Protein AF-A0AA45TVQ1-F1 (afdb_monomer)

pLDDT: mean 75.91, std 20.47, range [35.59, 98.0]

Nearest PDB structures (foldseek):
  2m09-assembly1_A  TM=3.208E-01  e=1.485E+00  Homo sapiens
  8j9j-assembly1_AN  TM=4.457E-01  e=5.523E+00  Euglena gracilis

Radius of gyration: 21.36 Å; Cα contacts (8 Å, |Δi|>4): 121; chains: 1; bounding box: 56×23×60 Å

Foldseek 3Di:
DDPVVVVVVVVVVVVVVVVVVVVVVLVVQLVVLLVVLQQVLQCVPPNDPDDDDPCQQQDFPDADPVRHTDGVVNVSVVSSCVSSVVSSVVVCCVVPVPFWDFDFDQDFDQDPPRDTDRDGGDGDTHGDPPDDD

Mean predicted aligned error: 11.89 Å

Structure (mmCIF, N/CA/C/O backbone):
data_AF-A0AA45TVQ1-F1
#
_entry.id   AF-A0AA45TVQ1-F1
#
loop_
_atom_site.group_PDB
_atom_site.id
_atom_site.type_symbol
_atom_site.label_atom_id
_atom_site.label_alt_id
_atom_site.label_comp_id
_atom_site.label_asym_id
_atom_site.label_entity_id
_atom_site.label_seq_id
_atom_site.pdbx_PDB_ins_code
_atom_site.Cartn_x
_atom_site.Cartn_y
_atom_site.Cartn_z
_atom_site.occupancy
_atom_site.B_iso_or_equiv
_atom_site.auth_seq_id
_atom_site.auth_comp_id
_atom_site.auth_asym_id
_atom_site.auth_atom_id
_atom_site.pdbx_PDB_model_num
ATOM 1 N N . MET A 1 1 ? -39.908 12.928 33.219 1.00 55.94 1 MET A N 1
ATOM 2 C CA . MET A 1 1 ? -38.870 12.366 32.326 1.00 55.94 1 MET A CA 1
ATOM 3 C C . MET A 1 1 ? -38.036 11.407 33.160 1.00 55.94 1 MET A C 1
ATOM 5 O O . MET A 1 1 ? -37.336 11.858 34.060 1.00 55.94 1 MET A O 1
ATOM 9 N N . ASP A 1 2 ? -38.234 10.107 32.954 1.00 70.38 2 ASP A N 1
ATOM 10 C CA . ASP A 1 2 ? -37.798 9.047 33.866 1.00 70.38 2 ASP A CA 1
ATOM 11 C C . ASP A 1 2 ? -36.278 8.919 34.004 1.00 70.38 2 ASP A C 1
ATOM 13 O O . ASP A 1 2 ? -35.527 9.101 33.041 1.00 70.38 2 ASP A O 1
ATOM 17 N N . LYS A 1 3 ? -35.823 8.531 35.201 1.00 68.44 3 LYS A N 1
ATOM 18 C CA . LYS A 1 3 ? -34.408 8.222 35.477 1.00 68.44 3 LYS A CA 1
ATOM 19 C C . LYS A 1 3 ? -33.892 7.120 34.541 1.00 68.44 3 LYS A C 1
ATOM 21 O O . LYS A 1 3 ? -32.758 7.197 34.075 1.00 68.44 3 LYS A O 1
ATOM 26 N N . ALA A 1 4 ? -34.759 6.163 34.201 1.00 67.25 4 ALA A N 1
ATOM 27 C CA . ALA A 1 4 ? -34.486 5.101 33.236 1.00 67.25 4 ALA A CA 1
ATOM 28 C C . ALA A 1 4 ? -34.255 5.636 31.810 1.00 67.25 4 ALA A C 1
ATOM 30 O O . ALA A 1 4 ? -33.306 5.223 31.149 1.00 67.25 4 ALA A O 1
ATOM 31 N N . VAL A 1 5 ? -35.057 6.608 31.356 1.00 64.25 5 VAL A N 1
ATOM 32 C CA . VAL A 1 5 ? -34.917 7.211 30.016 1.00 64.25 5 VAL A CA 1
ATOM 33 C C . VAL A 1 5 ? -33.603 7.983 29.899 1.00 64.25 5 VAL A C 1
ATOM 35 O O . VAL A 1 5 ? -32.909 7.866 28.892 1.00 64.25 5 VAL A O 1
ATOM 38 N N . ARG A 1 6 ? -33.217 8.731 30.942 1.00 55.81 6 ARG A N 1
ATOM 39 C CA . ARG A 1 6 ? -31.918 9.422 30.970 1.00 55.81 6 ARG A CA 1
ATOM 40 C C . ARG A 1 6 ? -30.755 8.432 30.966 1.00 55.81 6 ARG A C 1
ATOM 42 O O . ARG A 1 6 ? -29.845 8.603 30.171 1.00 55.81 6 ARG A O 1
ATOM 49 N N . ALA A 1 7 ? -30.805 7.384 31.791 1.00 60.47 7 ALA A N 1
ATOM 50 C CA . ALA A 1 7 ? -29.758 6.361 31.832 1.00 60.47 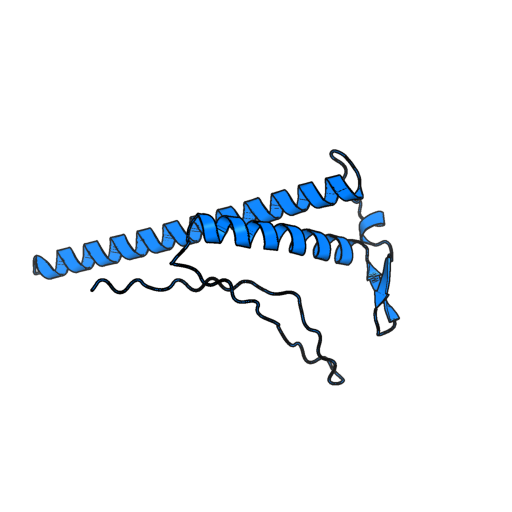7 ALA A CA 1
ATOM 51 C C . ALA A 1 7 ? -29.581 5.648 30.477 1.00 60.47 7 ALA A C 1
ATOM 53 O O . ALA A 1 7 ? -28.453 5.487 30.015 1.00 60.47 7 ALA A O 1
ATOM 54 N N . ALA A 1 8 ? -30.684 5.294 29.808 1.00 53.88 8 ALA A N 1
ATOM 55 C CA . ALA A 1 8 ? -30.652 4.689 28.478 1.00 53.88 8 ALA A CA 1
ATOM 56 C C . ALA A 1 8 ? -30.073 5.640 27.414 1.00 53.88 8 ALA A C 1
ATOM 58 O O . ALA A 1 8 ? -29.255 5.224 26.592 1.00 53.88 8 ALA A O 1
ATOM 59 N N . ALA A 1 9 ? -30.448 6.923 27.448 1.00 63.56 9 ALA A N 1
ATOM 60 C CA . ALA A 1 9 ? -29.911 7.930 26.534 1.00 63.56 9 ALA A CA 1
ATOM 61 C C . ALA A 1 9 ? -28.397 8.127 26.721 1.00 63.56 9 ALA A C 1
ATOM 63 O O . ALA A 1 9 ? -27.658 8.146 25.736 1.00 63.56 9 ALA A O 1
ATOM 64 N N . THR A 1 10 ? -27.922 8.205 27.969 1.00 64.31 10 THR A N 1
ATOM 65 C CA . THR A 1 10 ? -26.490 8.333 28.273 1.00 64.31 10 THR A CA 1
ATOM 66 C C . THR A 1 10 ? -25.717 7.100 27.811 1.00 64.31 10 THR A C 1
ATOM 68 O O . THR A 1 10 ? -24.716 7.246 27.118 1.00 64.31 10 THR A O 1
ATOM 71 N N . ALA A 1 11 ? -26.211 5.891 28.102 1.00 54.00 11 ALA A N 1
ATOM 72 C CA . ALA A 1 11 ? -25.584 4.651 27.648 1.00 54.00 11 ALA A CA 1
ATOM 73 C C . ALA A 1 11 ? -25.499 4.575 26.114 1.00 54.00 11 ALA A C 1
ATOM 75 O O . ALA A 1 11 ? -24.449 4.240 25.570 1.00 54.00 11 ALA A O 1
ATOM 76 N N . SER A 1 12 ? -26.565 4.951 25.395 1.00 64.06 12 SER A N 1
ATOM 77 C CA . SER A 1 12 ? -26.544 4.990 23.928 1.00 64.06 12 SER A CA 1
ATOM 78 C C . SER A 1 12 ? -25.532 6.001 23.381 1.00 64.06 12 SER A C 1
ATOM 80 O O . SER A 1 12 ? -24.858 5.698 22.398 1.00 64.06 12 SER A O 1
ATOM 82 N N . ALA A 1 13 ? -25.406 7.179 23.997 1.00 66.25 13 ALA A N 1
ATOM 83 C CA . ALA A 1 13 ? -24.422 8.179 23.592 1.00 66.25 13 ALA A CA 1
ATOM 84 C C . ALA A 1 13 ? -22.982 7.698 23.841 1.00 66.25 13 ALA A C 1
ATOM 86 O O . ALA A 1 13 ? -22.133 7.842 22.963 1.00 66.25 13 ALA A O 1
ATOM 87 N N . THR A 1 14 ? -22.719 7.065 24.988 1.00 55.78 14 THR A N 1
ATOM 88 C CA . THR A 1 14 ? -21.415 6.463 25.301 1.00 55.78 14 THR A CA 1
ATOM 89 C C . THR A 1 14 ? -21.055 5.350 24.319 1.00 55.78 14 THR A C 1
ATOM 91 O O . THR A 1 14 ? -19.936 5.332 23.821 1.00 55.78 14 THR A O 1
ATOM 94 N N . MET A 1 15 ? -21.999 4.468 23.972 1.00 57.81 15 MET A N 1
ATOM 95 C CA . MET A 1 15 ? -21.764 3.408 22.982 1.00 57.81 15 MET A CA 1
ATOM 96 C C . MET A 1 15 ? -21.414 3.975 21.601 1.00 57.81 15 MET A C 1
ATOM 98 O O . MET A 1 15 ? -20.456 3.521 20.988 1.00 57.81 15 MET A O 1
ATOM 102 N N . LYS A 1 16 ? -22.122 5.014 21.137 1.00 63.81 16 LYS A N 1
ATOM 103 C CA . LYS A 1 16 ? -21.802 5.688 19.864 1.00 63.81 16 LYS A CA 1
ATOM 104 C C . LYS A 1 16 ? -20.422 6.350 19.876 1.00 63.81 16 LYS A C 1
ATOM 106 O O . LYS A 1 16 ? -19.731 6.343 18.863 1.00 63.81 16 LYS A O 1
ATOM 111 N N . LEU A 1 17 ? -20.020 6.933 21.006 1.00 60.56 17 LEU A N 1
ATOM 112 C CA . LEU A 1 17 ? -18.691 7.529 21.155 1.00 60.56 17 LEU A CA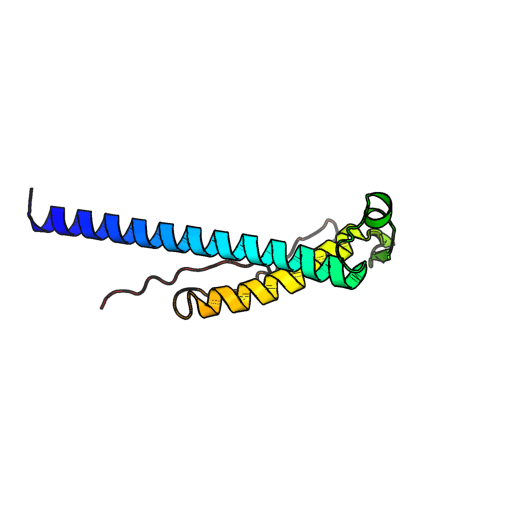 1
ATOM 113 C C . LEU A 1 17 ? -17.588 6.462 21.100 1.00 60.56 17 LEU A C 1
ATOM 115 O O . LEU A 1 17 ? -16.565 6.681 20.457 1.00 60.56 17 LEU A O 1
ATOM 119 N N . LEU A 1 18 ? -17.811 5.312 21.743 1.00 62.50 18 LEU A N 1
ATOM 120 C CA . LEU A 1 18 ? -16.901 4.167 21.683 1.00 62.50 18 LEU A CA 1
ATOM 121 C C . LEU A 1 18 ? -16.779 3.628 20.247 1.00 62.50 18 LEU A C 1
ATOM 123 O O . LEU A 1 18 ? -15.663 3.420 19.782 1.00 62.50 18 LEU A O 1
ATOM 127 N N . GLU A 1 19 ? -17.891 3.514 19.511 1.00 74.56 19 GLU A N 1
ATOM 128 C CA . GLU A 1 19 ? -17.881 3.132 18.088 1.00 74.56 19 GLU A CA 1
ATOM 129 C C . GLU A 1 19 ? -17.069 4.122 17.232 1.00 74.56 19 GLU A C 1
ATOM 131 O O . GLU A 1 19 ? -16.238 3.711 16.425 1.00 74.56 19 GLU A O 1
ATOM 136 N N . ALA A 1 20 ? -17.251 5.432 17.429 1.00 78.31 20 ALA A N 1
ATOM 137 C CA . ALA A 1 20 ? -16.494 6.450 16.697 1.00 78.31 20 ALA A CA 1
ATOM 138 C C . ALA A 1 20 ? -14.987 6.409 17.014 1.00 78.31 20 ALA A C 1
ATOM 140 O O . ALA A 1 20 ? -14.159 6.587 16.120 1.00 78.31 20 ALA A O 1
ATOM 141 N N . ALA A 1 21 ? -14.622 6.150 18.272 1.00 82.19 21 ALA A N 1
ATOM 142 C CA . ALA A 1 21 ? -13.228 6.007 18.680 1.00 82.19 21 ALA A CA 1
ATOM 143 C C . ALA A 1 21 ? -12.562 4.774 18.046 1.00 82.19 21 ALA A C 1
ATOM 145 O O . ALA A 1 21 ? -11.391 4.834 17.667 1.00 82.19 21 ALA A O 1
ATOM 146 N N . ASP A 1 22 ? -13.300 3.674 17.897 1.00 82.75 22 ASP A N 1
ATOM 147 C CA . ASP A 1 22 ? -12.807 2.470 17.231 1.00 82.75 22 ASP A CA 1
ATOM 148 C C . ASP A 1 22 ? -12.630 2.679 15.722 1.00 82.75 22 ASP A C 1
ATOM 150 O O . ASP A 1 22 ? -11.602 2.278 15.174 1.00 82.75 22 ASP A O 1
ATOM 154 N N . VAL A 1 23 ? -13.562 3.378 15.063 1.00 82.50 23 VAL A N 1
ATOM 155 C CA . VAL A 1 23 ? -13.419 3.774 13.649 1.00 82.50 23 VAL A CA 1
ATOM 156 C C . VAL A 1 23 ? -12.178 4.644 13.449 1.00 82.50 23 VAL A C 1
ATOM 158 O O . VAL A 1 23 ? -11.338 4.315 12.615 1.00 82.50 23 VAL A O 1
ATOM 161 N N . ALA A 1 24 ? -12.001 5.691 14.258 1.00 86.19 24 ALA A N 1
ATOM 162 C CA . ALA A 1 24 ? -10.841 6.576 14.152 1.00 86.19 24 ALA A CA 1
ATOM 163 C C . ALA A 1 24 ? -9.514 5.825 14.366 1.00 86.19 24 ALA A C 1
ATOM 165 O O . ALA A 1 24 ? -8.513 6.091 13.699 1.00 86.19 24 ALA A O 1
ATOM 166 N N . ARG A 1 25 ? -9.497 4.848 15.281 1.00 87.69 25 ARG A N 1
ATOM 167 C CA . ARG A 1 25 ? -8.317 4.009 15.529 1.00 87.69 25 ARG A CA 1
ATOM 168 C C . ARG A 1 25 ? -8.002 3.111 14.335 1.00 87.69 25 ARG A C 1
ATOM 170 O O . ARG A 1 25 ? -6.837 2.960 13.982 1.00 87.69 25 ARG A O 1
ATOM 177 N N . ILE A 1 26 ? -9.021 2.528 13.714 1.00 85.25 26 ILE A N 1
ATOM 178 C CA . ILE A 1 26 ? -8.868 1.736 12.492 1.00 85.25 26 ILE A CA 1
ATOM 179 C C . ILE A 1 26 ? -8.330 2.600 11.353 1.00 85.25 26 ILE A C 1
ATOM 181 O O . ILE A 1 26 ? -7.360 2.208 10.715 1.00 85.25 26 ILE A O 1
ATOM 185 N N . GLU A 1 27 ? -8.916 3.773 11.111 1.00 86.06 27 GLU A N 1
ATOM 186 C CA . GLU A 1 27 ? -8.457 4.697 10.067 1.00 86.06 27 GLU A CA 1
ATOM 187 C C . GLU A 1 27 ? -6.992 5.087 10.269 1.00 86.06 27 GLU A C 1
ATOM 189 O O . GLU A 1 27 ? -6.208 5.074 9.320 1.00 86.06 27 GLU A O 1
ATOM 194 N N . HIS A 1 28 ? -6.597 5.350 11.517 1.00 91.69 28 HIS A N 1
ATOM 195 C CA . HIS A 1 28 ? -5.204 5.609 11.853 1.00 91.69 28 HIS A CA 1
ATOM 196 C C . HIS A 1 28 ? -4.294 4.427 11.483 1.00 91.69 28 HIS A C 1
ATOM 198 O O . HIS A 1 28 ? -3.287 4.628 10.809 1.00 91.69 28 HIS A O 1
ATOM 204 N N . LEU A 1 29 ? -4.668 3.193 11.841 1.00 91.31 29 LEU A N 1
ATOM 205 C CA . LEU A 1 29 ? -3.902 1.994 11.477 1.00 91.31 29 LEU A CA 1
ATOM 206 C C . LEU A 1 29 ? -3.811 1.793 9.957 1.00 91.31 29 LEU A C 1
ATOM 208 O O . LEU A 1 29 ? -2.757 1.406 9.458 1.00 91.31 29 LEU A O 1
ATOM 212 N N . LEU A 1 30 ? -4.885 2.074 9.210 1.00 87.75 30 LEU A N 1
ATOM 213 C CA . LEU A 1 30 ? -4.873 2.003 7.745 1.00 87.75 30 LEU A CA 1
ATOM 214 C C . LEU A 1 30 ? -3.855 2.987 7.149 1.00 87.75 30 LEU A C 1
ATOM 216 O O . LEU A 1 30 ? -3.097 2.615 6.252 1.00 87.75 30 LEU A O 1
ATOM 220 N N . VAL A 1 31 ? -3.810 4.221 7.663 1.00 94.06 31 VAL A N 1
ATOM 221 C CA . VAL A 1 31 ? -2.858 5.251 7.220 1.00 94.06 31 VAL A CA 1
ATOM 222 C C . VAL A 1 31 ? -1.419 4.863 7.552 1.00 94.06 31 VAL A C 1
ATOM 224 O O . VAL A 1 31 ? -0.553 4.971 6.685 1.00 94.06 31 VAL A O 1
ATOM 227 N N . GLU A 1 32 ? -1.150 4.390 8.769 1.00 97.56 32 GLU A N 1
ATOM 228 C CA . GLU A 1 32 ? 0.204 3.983 9.165 1.00 97.56 32 GLU A CA 1
ATOM 229 C C . GLU A 1 32 ? 0.689 2.783 8.340 1.00 97.56 32 GLU A C 1
ATOM 231 O O . GLU A 1 32 ? 1.775 2.833 7.767 1.00 97.56 32 GLU A O 1
ATOM 236 N N . CYS A 1 33 ? -0.153 1.766 8.132 1.00 94.69 33 CYS A N 1
ATOM 237 C CA . CYS A 1 33 ? 0.192 0.638 7.266 1.00 94.69 33 CYS A CA 1
ATOM 238 C C . CYS A 1 33 ? 0.452 1.047 5.807 1.00 94.69 33 CYS A C 1
ATOM 240 O O . CYS A 1 33 ? 1.282 0.430 5.136 1.00 94.69 33 CYS A O 1
ATOM 242 N N . ALA A 1 34 ? -0.240 2.070 5.295 1.00 93.81 34 ALA A N 1
ATOM 243 C CA . ALA A 1 34 ? 0.014 2.595 3.957 1.00 93.81 34 ALA A CA 1
ATOM 244 C C . ALA A 1 34 ? 1.362 3.334 3.869 1.00 93.81 34 ALA A C 1
ATOM 246 O O . ALA A 1 34 ? 2.086 3.152 2.890 1.00 93.81 34 ALA A O 1
ATOM 247 N N . LYS A 1 35 ? 1.723 4.123 4.891 1.00 97.44 35 LYS A N 1
ATOM 248 C CA . LYS A 1 35 ? 3.032 4.796 4.977 1.00 97.44 35 LYS A CA 1
ATOM 249 C C . LYS A 1 35 ? 4.176 3.792 5.085 1.00 97.44 35 LYS A C 1
ATOM 251 O O . LYS A 1 35 ? 5.152 3.906 4.349 1.00 97.44 35 LYS A O 1
ATOM 256 N N . ASP A 1 36 ? 4.026 2.786 5.943 1.00 97.69 36 ASP A N 1
ATOM 257 C CA . ASP A 1 36 ? 5.007 1.712 6.093 1.00 97.69 36 ASP A CA 1
ATOM 258 C C . ASP A 1 36 ? 5.203 0.967 4.775 1.00 97.69 36 ASP A C 1
ATOM 260 O O . ASP A 1 36 ? 6.330 0.695 4.370 1.00 97.69 36 ASP A O 1
ATOM 264 N N . ALA A 1 37 ? 4.114 0.660 4.068 1.00 96.25 37 ALA A N 1
ATOM 265 C CA . ALA A 1 37 ? 4.192 0.003 2.774 1.00 96.25 37 ALA A CA 1
ATOM 266 C C . ALA A 1 37 ? 4.892 0.858 1.714 1.00 96.25 37 ALA A C 1
ATOM 268 O O . ALA A 1 37 ? 5.683 0.324 0.934 1.00 96.25 37 ALA A O 1
ATOM 269 N N . ASP A 1 38 ? 4.620 2.165 1.684 1.00 96.19 38 ASP A N 1
ATOM 270 C CA . ASP A 1 38 ? 5.318 3.094 0.801 1.00 96.19 38 ASP A CA 1
ATOM 271 C C . ASP A 1 38 ? 6.824 3.090 1.086 1.00 96.19 38 ASP A C 1
ATOM 273 O O . ASP A 1 38 ? 7.612 2.830 0.174 1.00 96.19 38 ASP A O 1
ATOM 277 N N . PHE A 1 39 ? 7.208 3.253 2.354 1.00 97.56 39 PHE A N 1
ATOM 278 C CA . PHE A 1 39 ? 8.601 3.221 2.787 1.00 97.56 39 PHE A CA 1
ATOM 279 C C . PHE A 1 39 ? 9.277 1.887 2.448 1.00 97.56 39 PHE A C 1
ATOM 281 O O . PHE A 1 39 ? 10.260 1.872 1.714 1.00 97.56 39 PHE A O 1
ATOM 288 N N . ILE A 1 40 ? 8.729 0.759 2.908 1.00 97.94 40 ILE A N 1
ATOM 289 C CA . ILE A 1 40 ? 9.312 -0.581 2.734 1.00 97.94 40 ILE A CA 1
ATOM 290 C C . ILE A 1 40 ? 9.515 -0.915 1.254 1.00 97.94 40 ILE A C 1
ATOM 292 O O . ILE A 1 40 ? 10.557 -1.455 0.880 1.00 97.94 40 ILE A O 1
ATOM 296 N N . VAL A 1 41 ? 8.527 -0.625 0.401 1.00 97.75 41 VAL A N 1
ATOM 297 C CA . VAL A 1 41 ? 8.633 -0.939 -1.030 1.00 97.75 41 VAL A CA 1
ATOM 298 C C . VAL A 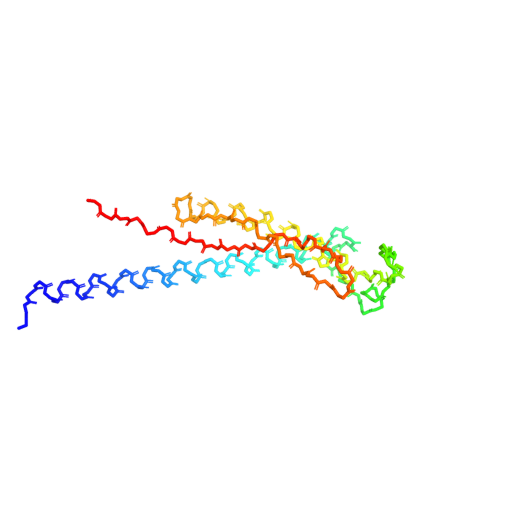1 41 ? 9.645 -0.027 -1.709 1.00 97.75 41 VAL A C 1
ATOM 300 O O . VAL A 1 41 ? 10.460 -0.523 -2.483 1.00 97.75 41 VAL A O 1
ATOM 303 N N . ASN A 1 42 ? 9.638 1.277 -1.424 1.00 97.75 42 ASN A N 1
ATOM 304 C CA . ASN A 1 42 ? 10.599 2.186 -2.046 1.00 97.75 42 ASN A CA 1
ATOM 305 C C . ASN A 1 42 ? 12.037 1.869 -1.585 1.00 97.75 42 ASN A C 1
ATOM 307 O O . ASN A 1 42 ? 12.934 1.773 -2.420 1.00 97.75 42 ASN A O 1
ATOM 311 N N . GLU A 1 43 ? 12.237 1.581 -0.296 1.00 97.75 43 GLU A N 1
ATOM 312 C CA . GLU A 1 43 ? 13.519 1.152 0.277 1.00 97.75 43 GLU A CA 1
ATOM 313 C C . GLU A 1 43 ? 14.034 -0.132 -0.397 1.00 97.75 43 GLU A C 1
ATOM 315 O O . GLU A 1 43 ? 15.200 -0.220 -0.779 1.00 97.75 43 GLU A O 1
ATOM 320 N N . ARG A 1 44 ? 13.156 -1.123 -0.598 1.00 97.81 44 ARG A N 1
ATOM 321 C CA . ARG A 1 44 ? 13.491 -2.398 -1.250 1.00 97.81 44 ARG A CA 1
ATOM 322 C C . ARG A 1 44 ? 13.853 -2.234 -2.726 1.00 97.81 44 ARG A C 1
ATOM 324 O O . ARG A 1 44 ? 14.781 -2.887 -3.195 1.00 97.81 44 ARG A O 1
ATOM 331 N N . GLU A 1 45 ? 13.087 -1.438 -3.466 1.00 97.38 45 GLU A N 1
ATOM 332 C CA . GLU A 1 45 ? 13.212 -1.348 -4.925 1.00 97.38 45 GLU A CA 1
ATOM 333 C C . GLU A 1 45 ? 14.273 -0.328 -5.367 1.00 97.38 45 GLU A C 1
ATOM 335 O O . GLU A 1 45 ? 14.862 -0.488 -6.435 1.00 97.38 45 GLU A O 1
ATOM 340 N N . TYR A 1 46 ? 14.532 0.705 -4.559 1.00 97.12 46 TYR A N 1
ATOM 341 C CA . TYR A 1 46 ? 15.400 1.828 -4.931 1.00 97.12 46 TYR A CA 1
ATOM 342 C C . TYR A 1 46 ? 16.549 2.084 -3.949 1.00 97.12 46 TYR A C 1
ATOM 344 O O . TYR A 1 46 ? 17.525 2.742 -4.320 1.00 97.12 46 TYR A O 1
ATOM 352 N N . GLY A 1 47 ? 16.488 1.528 -2.739 1.00 96.50 47 GLY A N 1
ATOM 353 C CA . GLY A 1 47 ? 17.461 1.749 -1.673 1.00 96.50 47 GLY A CA 1
ATOM 354 C C . GLY A 1 47 ? 17.106 2.928 -0.768 1.00 96.50 47 GLY A C 1
ATOM 355 O O . GLY A 1 47 ? 16.129 3.644 -0.990 1.00 96.50 47 GLY A O 1
ATOM 356 N N . GLN A 1 48 ? 17.939 3.131 0.254 1.00 95.38 48 GLN A N 1
ATOM 357 C CA . GLN A 1 48 ? 17.623 4.012 1.375 1.00 95.38 48 GLN A CA 1
ATOM 358 C C . GLN A 1 48 ? 17.256 5.441 0.967 1.00 95.38 48 GLN A C 1
ATOM 360 O O . GLN A 1 48 ? 18.049 6.140 0.330 1.00 95.38 48 GLN A O 1
ATOM 365 N N . GLY A 1 49 ? 16.053 5.870 1.365 1.00 91.19 49 GLY A N 1
ATOM 366 C CA . GLY A 1 49 ? 15.552 7.235 1.163 1.00 91.19 49 GLY A CA 1
ATOM 367 C C . GLY A 1 49 ? 15.288 7.626 -0.296 1.00 91.19 49 GLY A C 1
ATOM 368 O O . GLY A 1 49 ? 15.102 8.810 -0.581 1.00 91.19 49 GLY A O 1
ATOM 369 N N . LYS A 1 50 ? 15.285 6.665 -1.227 1.00 95.69 50 LYS A N 1
ATOM 370 C CA . LYS A 1 50 ? 15.058 6.919 -2.653 1.00 95.69 50 LYS A CA 1
ATOM 371 C C . LYS A 1 50 ? 13.619 6.618 -3.046 1.00 95.69 50 LYS A C 1
ATOM 373 O O . LYS A 1 50 ? 13.042 5.616 -2.640 1.00 95.69 50 LYS A O 1
ATOM 378 N N . TYR A 1 51 ? 13.076 7.484 -3.894 1.00 94.88 51 TYR A N 1
ATOM 379 C CA . TYR A 1 51 ? 11.716 7.401 -4.415 1.00 94.88 51 TYR A CA 1
ATOM 380 C C . TYR A 1 51 ? 11.757 7.458 -5.946 1.00 94.88 51 TYR A C 1
ATOM 382 O O . TYR A 1 51 ? 12.641 8.122 -6.497 1.00 94.88 51 TYR A O 1
ATOM 390 N N . PRO A 1 52 ? 10.844 6.758 -6.641 1.00 95.88 52 PRO A N 1
ATOM 391 C CA . PRO A 1 52 ? 10.775 6.817 -8.095 1.00 95.88 52 PRO A CA 1
ATOM 392 C C . PRO A 1 52 ? 10.383 8.226 -8.550 1.00 95.88 52 PRO A C 1
ATOM 394 O O . PRO A 1 52 ? 9.477 8.837 -7.984 1.00 95.88 52 PRO A O 1
ATOM 397 N N . ASP A 1 53 ? 11.044 8.722 -9.592 1.00 96.62 53 ASP A N 1
ATOM 398 C CA . ASP A 1 53 ? 10.617 9.928 -10.296 1.00 96.62 53 ASP A CA 1
ATOM 399 C C . ASP A 1 53 ? 9.516 9.604 -11.325 1.00 96.62 53 ASP A C 1
ATOM 401 O O . ASP A 1 53 ? 9.136 8.445 -11.529 1.00 96.62 53 ASP A O 1
ATOM 405 N N . ASP A 1 54 ? 8.989 10.630 -11.996 1.00 96.81 54 ASP A N 1
ATOM 406 C CA . ASP A 1 54 ? 7.935 10.458 -13.004 1.00 96.81 54 ASP A CA 1
ATOM 407 C C . ASP A 1 54 ? 8.382 9.555 -14.160 1.00 96.81 54 ASP A C 1
ATOM 409 O O . ASP A 1 54 ? 7.599 8.756 -14.682 1.00 96.81 54 ASP A O 1
ATOM 413 N N . LYS A 1 55 ? 9.657 9.646 -14.555 1.00 97.75 55 LYS A N 1
ATOM 414 C CA . LYS A 1 55 ? 10.217 8.827 -15.632 1.00 97.75 55 LYS A CA 1
ATOM 415 C C . LYS A 1 55 ? 10.209 7.353 -15.242 1.00 97.75 55 LYS A C 1
ATOM 417 O O 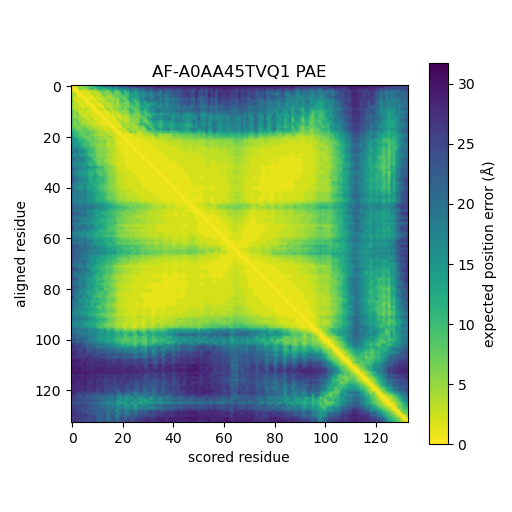. LYS A 1 55 ? 9.795 6.514 -16.043 1.00 97.75 55 LYS A O 1
ATOM 422 N N . GLU A 1 56 ? 10.643 7.042 -14.027 1.00 97.50 56 GLU A N 1
ATOM 423 C CA . GLU A 1 56 ? 10.625 5.691 -13.490 1.00 97.50 56 GLU A CA 1
ATOM 424 C C . GLU A 1 56 ? 9.191 5.190 -13.327 1.00 97.50 56 GLU A C 1
ATOM 426 O O . GLU A 1 56 ? 8.895 4.086 -13.772 1.00 97.50 56 GLU A O 1
ATOM 431 N N . CYS A 1 57 ? 8.274 6.006 -12.799 1.00 95.94 57 CYS A N 1
ATOM 432 C CA . CYS A 1 57 ? 6.856 5.660 -12.663 1.00 95.94 57 CYS A CA 1
ATOM 433 C C . CYS A 1 57 ? 6.186 5.319 -14.006 1.00 95.94 57 CYS A C 1
ATOM 435 O O . CYS A 1 57 ? 5.360 4.400 -14.079 1.00 95.94 57 CYS A O 1
ATOM 437 N N . LEU A 1 58 ? 6.538 6.033 -15.077 1.00 97.25 58 LEU A N 1
ATOM 438 C CA . LEU A 1 58 ? 5.947 5.863 -16.407 1.00 97.25 58 LEU A CA 1
ATOM 439 C C . LEU A 1 58 ? 6.625 4.789 -17.263 1.00 97.25 58 LEU A C 1
ATOM 441 O O . LEU A 1 58 ? 6.067 4.433 -18.310 1.00 97.25 58 LEU A O 1
ATOM 445 N N . ARG A 1 59 ? 7.774 4.259 -16.827 1.00 98.00 59 ARG A N 1
ATOM 446 C CA . ARG A 1 59 ? 8.509 3.196 -17.518 1.00 98.00 59 ARG A CA 1
ATOM 447 C C . ARG A 1 59 ? 7.626 1.964 -17.706 1.00 98.00 59 ARG A C 1
ATOM 449 O O . ARG A 1 59 ? 6.949 1.517 -16.781 1.00 98.00 59 ARG A O 1
ATOM 456 N N . VAL A 1 60 ? 7.647 1.401 -18.911 1.00 97.88 60 VAL A N 1
ATOM 457 C CA . VAL A 1 60 ? 6.949 0.147 -19.218 1.00 97.88 60 VAL A CA 1
ATOM 458 C C . VAL A 1 60 ? 7.751 -1.016 -18.635 1.00 97.88 60 VAL A C 1
ATOM 460 O O . VAL A 1 60 ? 8.948 -1.139 -18.897 1.00 97.88 60 VAL A O 1
ATOM 463 N N . VAL A 1 61 ? 7.099 -1.844 -17.821 1.00 96.19 61 VAL A N 1
ATOM 464 C CA . VAL A 1 61 ? 7.692 -3.022 -17.158 1.00 96.19 61 VAL A CA 1
ATOM 465 C C . VAL A 1 61 ? 7.224 -4.343 -17.765 1.00 96.19 61 VAL A C 1
ATOM 467 O O . VAL A 1 61 ? 7.778 -5.395 -17.471 1.00 96.19 61 VAL A O 1
ATOM 470 N N . GLY A 1 62 ? 6.218 -4.292 -18.633 1.00 94.75 62 GLY A N 1
ATOM 471 C CA . GLY A 1 62 ? 5.663 -5.446 -19.320 1.00 94.75 62 GLY A CA 1
ATOM 472 C C . GLY A 1 62 ? 4.412 -5.061 -20.094 1.00 94.75 62 GLY A C 1
ATOM 473 O O . GLY A 1 62 ? 4.062 -3.884 -20.174 1.00 94.75 62 GLY A O 1
ATOM 474 N N . HIS A 1 63 ? 3.735 -6.063 -20.635 1.00 94.00 63 HIS A N 1
ATOM 475 C CA . HIS A 1 63 ? 2.419 -5.914 -21.242 1.00 94.00 63 HIS A CA 1
ATOM 476 C C . HIS A 1 63 ? 1.475 -6.926 -20.602 1.00 94.00 63 HIS A C 1
ATOM 478 O O . HIS A 1 63 ? 1.913 -7.996 -20.171 1.00 94.00 63 HIS A O 1
ATOM 484 N N . ASP A 1 64 ? 0.203 -6.573 -20.489 1.00 87.44 64 ASP A N 1
ATOM 485 C CA . ASP A 1 64 ? -0.807 -7.490 -19.984 1.00 87.44 64 ASP A CA 1
ATOM 486 C C . ASP A 1 64 ? -1.261 -8.496 -21.061 1.00 87.44 64 ASP A C 1
ATOM 488 O O . ASP A 1 64 ? -0.745 -8.540 -22.180 1.00 87.44 64 ASP A O 1
ATOM 492 N N . LYS A 1 65 ? -2.248 -9.327 -20.716 1.00 89.06 65 LYS A N 1
ATOM 493 C CA . LYS A 1 65 ? -2.838 -10.341 -21.608 1.00 89.06 65 LYS A CA 1
ATOM 494 C C . LYS A 1 65 ? -3.484 -9.767 -22.877 1.00 89.06 65 LYS A C 1
ATOM 496 O O . LYS A 1 65 ? -3.670 -10.511 -23.835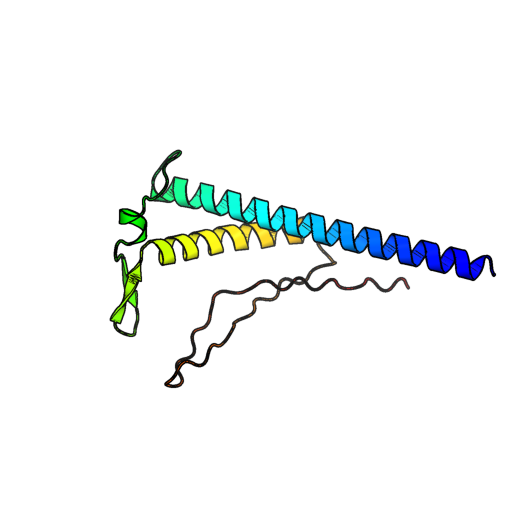 1.00 89.06 65 LYS A O 1
ATOM 501 N N . ASN A 1 66 ? -3.842 -8.487 -22.871 1.00 91.75 66 ASN A N 1
ATOM 502 C CA . ASN A 1 66 ? -4.454 -7.786 -23.993 1.00 91.75 66 ASN A CA 1
ATOM 503 C C . ASN A 1 66 ? -3.408 -7.011 -24.814 1.00 91.75 66 ASN A C 1
ATOM 505 O O . ASN A 1 66 ? -3.740 -6.455 -25.858 1.00 91.75 66 ASN A O 1
ATOM 509 N N . GLY A 1 67 ? -2.142 -7.016 -24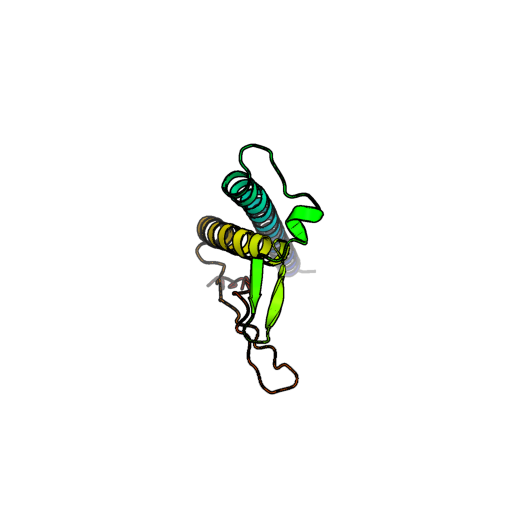.378 1.00 92.12 67 GLY A N 1
ATOM 510 C CA . GLY A 1 67 ? -1.051 -6.279 -25.004 1.00 92.12 67 GLY A CA 1
ATOM 511 C C . GLY A 1 67 ? -0.935 -4.832 -24.526 1.00 92.12 67 GLY A C 1
ATOM 512 O O . GLY A 1 67 ? -0.138 -4.086 -25.092 1.00 92.12 67 GLY A O 1
ATOM 513 N N . ASP A 1 68 ? -1.679 -4.427 -23.493 1.00 92.06 68 ASP A N 1
ATOM 514 C CA . ASP A 1 68 ? -1.606 -3.070 -22.957 1.00 92.06 68 ASP A CA 1
ATOM 515 C C . ASP A 1 68 ? -0.357 -2.901 -22.074 1.00 92.06 68 ASP A C 1
ATOM 517 O O . ASP A 1 68 ? -0.005 -3.803 -21.304 1.00 92.06 68 ASP A O 1
ATOM 521 N N . PRO A 1 69 ? 0.351 -1.757 -22.155 1.00 93.25 69 PRO A N 1
ATOM 522 C CA . PRO A 1 69 ? 1.586 -1.551 -21.411 1.00 93.25 69 PRO A CA 1
ATOM 523 C C . PRO A 1 69 ? 1.321 -1.425 -19.909 1.00 93.25 69 PRO A C 1
ATOM 525 O O . PRO A 1 69 ? 0.623 -0.519 -19.443 1.00 93.25 69 PRO A O 1
ATOM 528 N N . ILE A 1 70 ? 1.980 -2.275 -19.127 1.00 92.25 70 ILE A N 1
ATOM 529 C CA . ILE A 1 70 ? 2.010 -2.176 -17.670 1.00 92.25 70 ILE A CA 1
ATOM 530 C C . ILE A 1 70 ? 3.102 -1.176 -17.297 1.00 92.25 70 ILE A C 1
ATOM 532 O O . ILE A 1 70 ? 4.282 -1.375 -17.596 1.00 92.25 70 ILE A O 1
ATOM 536 N N . ARG A 1 71 ? 2.708 -0.083 -16.641 1.00 95.31 71 ARG A N 1
ATOM 537 C CA . ARG A 1 71 ? 3.636 0.945 -16.149 1.00 95.31 71 ARG A CA 1
ATOM 538 C C . ARG A 1 71 ? 4.163 0.586 -14.768 1.00 95.31 71 ARG A C 1
ATOM 540 O O . ARG A 1 71 ? 3.434 0.022 -13.950 1.00 95.31 71 ARG A O 1
ATOM 547 N N . ARG A 1 72 ? 5.394 0.994 -14.473 1.00 97.25 72 ARG A N 1
ATOM 548 C CA . ARG A 1 72 ? 6.053 0.749 -13.186 1.00 97.25 72 ARG A CA 1
ATOM 549 C C . ARG A 1 72 ? 5.241 1.252 -11.996 1.00 97.25 72 ARG A C 1
ATOM 551 O O . ARG A 1 72 ? 5.172 0.558 -10.992 1.00 97.25 72 ARG A O 1
ATOM 558 N N . GLN A 1 73 ? 4.556 2.390 -12.108 1.00 94.44 73 GLN A N 1
ATOM 559 C CA . GLN A 1 73 ? 3.668 2.882 -11.046 1.00 94.44 73 GLN A CA 1
ATOM 560 C C . GLN A 1 73 ? 2.566 1.879 -10.662 1.00 94.44 73 GLN A C 1
ATOM 562 O O . GLN A 1 73 ? 2.233 1.753 -9.486 1.00 94.44 73 GLN A O 1
ATOM 567 N N . ALA A 1 74 ? 2.028 1.125 -11.629 1.00 91.12 74 ALA A N 1
ATOM 568 C CA . ALA A 1 74 ? 1.003 0.117 -11.366 1.00 91.12 74 ALA A CA 1
ATOM 569 C C . ALA A 1 74 ? 1.602 -1.089 -10.630 1.00 91.12 74 ALA A C 1
ATOM 571 O O . ALA A 1 74 ? 1.006 -1.605 -9.686 1.00 91.12 74 ALA A O 1
ATOM 572 N N . GLU A 1 75 ? 2.810 -1.502 -11.014 1.00 91.81 75 GLU A N 1
ATOM 573 C CA . GLU A 1 75 ? 3.553 -2.553 -10.320 1.00 91.81 75 GLU A CA 1
ATOM 574 C C . GLU A 1 75 ? 3.940 -2.141 -8.892 1.00 91.81 75 GLU A C 1
ATOM 576 O O . GLU A 1 75 ? 3.710 -2.900 -7.952 1.00 91.81 75 GLU A O 1
ATOM 581 N N . LEU A 1 76 ? 4.454 -0.925 -8.700 1.00 95.31 76 LEU A N 1
ATOM 582 C CA . LEU A 1 76 ? 4.786 -0.391 -7.378 1.00 95.31 76 LEU A CA 1
ATOM 583 C C . LEU A 1 76 ? 3.546 -0.271 -6.493 1.00 95.31 76 LEU A C 1
ATOM 585 O O . LEU A 1 76 ? 3.577 -0.693 -5.340 1.00 95.31 76 LEU A O 1
ATOM 589 N N . GLY A 1 77 ? 2.435 0.241 -7.031 1.00 90.38 77 GLY A N 1
ATOM 590 C CA . GLY A 1 77 ? 1.156 0.277 -6.322 1.00 90.38 77 GLY A CA 1
ATOM 591 C C . GLY A 1 77 ? 0.704 -1.123 -5.906 1.00 90.38 77 GLY A C 1
ATOM 592 O O . GLY A 1 77 ? 0.302 -1.335 -4.763 1.00 90.38 77 GLY A O 1
ATOM 593 N N . ARG A 1 78 ? 0.859 -2.115 -6.793 1.00 89.31 78 ARG A N 1
ATOM 594 C CA . ARG A 1 78 ? 0.557 -3.521 -6.505 1.00 89.31 78 ARG A CA 1
ATOM 595 C C . ARG A 1 78 ? 1.386 -4.050 -5.328 1.00 89.31 78 ARG A C 1
ATOM 597 O O . ARG A 1 78 ? 0.811 -4.719 -4.470 1.00 89.31 78 ARG A O 1
ATOM 604 N N . LEU A 1 79 ? 2.689 -3.771 -5.298 1.00 92.62 79 LEU A N 1
ATOM 605 C CA . LEU A 1 79 ? 3.595 -4.184 -4.220 1.00 92.62 79 LEU A CA 1
ATOM 606 C C . LEU A 1 79 ? 3.254 -3.491 -2.893 1.00 92.62 79 LEU A C 1
ATOM 608 O O . LEU A 1 79 ? 3.177 -4.156 -1.862 1.00 92.62 79 LEU A O 1
ATOM 612 N N . LYS A 1 80 ? 2.981 -2.181 -2.922 1.00 93.31 80 LYS A N 1
ATOM 613 C CA . LYS A 1 80 ? 2.587 -1.404 -1.735 1.00 93.31 80 LYS A CA 1
ATOM 614 C C . LYS A 1 80 ? 1.278 -1.919 -1.151 1.00 93.31 80 LYS A C 1
ATOM 616 O O . LYS A 1 80 ? 1.199 -2.142 0.050 1.00 93.31 80 LYS A O 1
ATOM 621 N N . HIS A 1 81 ? 0.287 -2.216 -1.989 1.00 90.50 81 HIS A N 1
ATOM 622 C CA . HIS A 1 81 ? -0.954 -2.833 -1.524 1.00 90.50 81 HIS A CA 1
ATOM 623 C C . HIS A 1 81 ? -0.734 -4.194 -0.851 1.00 90.50 81 HIS A C 1
ATOM 625 O O . 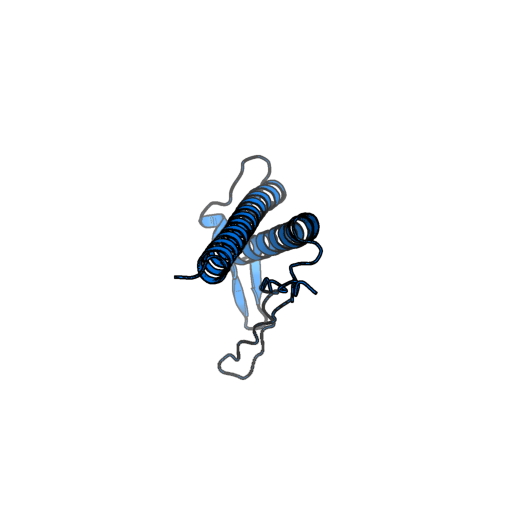HIS A 1 81 ? -1.379 -4.454 0.158 1.00 90.50 81 HIS A O 1
ATOM 631 N N . ASP A 1 82 ? 0.175 -5.042 -1.351 1.00 88.31 82 ASP A N 1
ATOM 632 C CA . ASP A 1 82 ? 0.464 -6.338 -0.709 1.00 88.31 82 ASP A CA 1
ATOM 633 C C . ASP A 1 82 ? 1.059 -6.156 0.694 1.00 88.31 82 ASP A C 1
ATOM 635 O O . ASP A 1 82 ? 0.615 -6.795 1.650 1.00 88.31 82 ASP A O 1
ATOM 639 N N . VAL A 1 83 ? 2.032 -5.249 0.832 1.00 93.88 83 VAL A N 1
ATOM 640 C CA . VAL A 1 83 ? 2.666 -4.950 2.124 1.00 93.88 83 VAL A CA 1
ATOM 641 C C . VAL A 1 83 ? 1.672 -4.298 3.088 1.00 93.88 83 VAL A C 1
ATOM 643 O O . VAL A 1 83 ? 1.563 -4.726 4.240 1.00 93.88 83 VAL A O 1
ATOM 646 N N . ALA A 1 84 ? 0.903 -3.312 2.617 1.00 90.81 84 ALA A N 1
ATOM 647 C CA . ALA A 1 84 ? -0.105 -2.627 3.419 1.00 90.81 84 ALA A CA 1
ATOM 648 C C . ALA A 1 84 ? -1.181 -3.606 3.898 1.00 90.81 84 ALA A C 1
ATOM 650 O O . ALA A 1 84 ? -1.528 -3.600 5.073 1.00 90.81 84 ALA A O 1
ATOM 651 N N . PHE A 1 85 ? -1.668 -4.492 3.027 1.00 87.50 85 PHE A N 1
ATOM 652 C CA . PHE A 1 85 ? -2.695 -5.467 3.385 1.00 87.50 85 PHE A CA 1
ATOM 653 C C . PHE A 1 85 ? -2.212 -6.434 4.472 1.00 87.50 85 PHE A C 1
ATOM 655 O O . PHE A 1 85 ? -2.924 -6.670 5.449 1.00 87.50 85 PHE A O 1
ATOM 662 N N . ALA A 1 86 ? -0.980 -6.938 4.357 1.00 89.00 86 ALA A N 1
ATOM 663 C CA . ALA A 1 86 ? -0.385 -7.787 5.386 1.00 89.00 86 ALA A CA 1
ATOM 664 C C . ALA A 1 86 ? -0.229 -7.047 6.730 1.00 89.00 86 ALA A C 1
ATOM 666 O O . ALA A 1 86 ? -0.488 -7.622 7.790 1.00 89.00 86 ALA A O 1
ATOM 667 N N . CYS A 1 87 ? 0.155 -5.765 6.695 1.00 93.75 87 CYS A N 1
ATOM 668 C CA . CYS A 1 87 ? 0.191 -4.909 7.879 1.00 93.75 87 CYS A CA 1
ATOM 669 C C . CYS A 1 87 ? -1.204 -4.761 8.496 1.00 93.75 87 CYS A C 1
ATOM 671 O O . CYS A 1 87 ? -1.393 -5.111 9.657 1.00 93.75 87 CYS A O 1
ATOM 673 N N . VAL A 1 88 ? -2.198 -4.344 7.710 1.00 88.31 88 VAL A N 1
ATOM 674 C CA . VAL A 1 88 ? -3.576 -4.123 8.167 1.00 88.31 88 VAL A CA 1
ATOM 675 C C . VAL A 1 88 ? -4.150 -5.383 8.801 1.00 88.31 88 VAL A C 1
ATOM 677 O O . VAL A 1 88 ? -4.707 -5.314 9.893 1.00 88.31 88 VAL A O 1
ATOM 680 N N . GLN A 1 89 ? -3.965 -6.546 8.173 1.00 86.62 89 GLN A N 1
ATOM 681 C CA . GLN A 1 89 ? -4.438 -7.813 8.720 1.00 86.62 89 GLN A CA 1
ATOM 682 C C . GLN A 1 89 ? -3.831 -8.097 10.097 1.00 86.62 89 GLN A C 1
ATOM 684 O O . GLN A 1 89 ? -4.547 -8.451 11.032 1.00 86.62 89 GLN A O 1
ATOM 689 N N . ARG A 1 90 ? -2.521 -7.893 10.247 1.00 90.56 90 ARG A N 1
ATOM 690 C CA . ARG A 1 90 ? -1.814 -8.093 11.514 1.00 90.56 90 ARG A CA 1
ATOM 691 C C . ARG A 1 90 ? -2.252 -7.089 12.586 1.00 90.56 90 ARG A C 1
ATOM 693 O O . ARG A 1 90 ? -2.508 -7.493 13.718 1.00 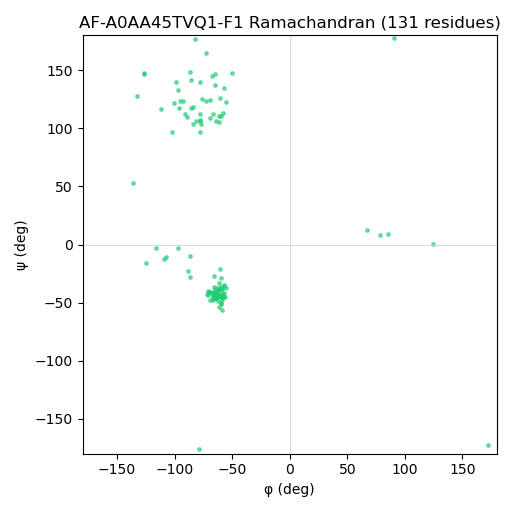90.56 90 ARG A O 1
ATOM 700 N N . GLU A 1 91 ? -2.308 -5.801 12.256 1.00 90.94 91 GLU A N 1
ATOM 701 C CA . GLU A 1 91 ? -2.617 -4.729 13.209 1.00 90.94 91 GLU A CA 1
ATOM 702 C C . GLU A 1 91 ? -4.081 -4.785 13.662 1.00 90.94 91 GLU A C 1
ATOM 704 O O . GLU A 1 91 ? -4.366 -4.779 14.860 1.00 90.94 91 GLU A O 1
ATOM 709 N N . ILE A 1 92 ? -5.021 -4.918 12.725 1.00 85.50 92 ILE A N 1
ATOM 710 C CA . ILE A 1 92 ? -6.449 -4.958 13.047 1.00 85.50 92 ILE A CA 1
ATOM 711 C C . ILE A 1 92 ? -6.787 -6.189 13.884 1.00 85.50 92 ILE A C 1
ATOM 713 O O . ILE A 1 92 ? -7.470 -6.047 14.894 1.00 85.50 92 ILE A O 1
ATOM 717 N N . LEU A 1 93 ? -6.281 -7.379 13.540 1.00 83.12 93 LEU A N 1
ATOM 718 C CA . LEU A 1 93 ? -6.540 -8.581 14.342 1.00 83.12 93 LEU A CA 1
ATOM 719 C C . LEU A 1 93 ? -5.910 -8.500 15.740 1.00 83.12 93 LEU A C 1
ATOM 721 O O . LEU A 1 93 ? -6.440 -9.089 16.678 1.00 83.12 93 LEU A O 1
ATOM 725 N N . ARG A 1 94 ? -4.814 -7.745 15.911 1.00 86.75 94 ARG A N 1
ATOM 726 C CA . ARG A 1 94 ? -4.213 -7.511 17.232 1.00 86.75 94 ARG A CA 1
ATOM 727 C C . ARG A 1 94 ? -5.057 -6.573 18.093 1.00 86.75 94 ARG A C 1
ATOM 729 O O . ARG A 1 94 ? -5.207 -6.819 19.286 1.00 86.75 94 ARG A O 1
ATOM 736 N N . HIS A 1 95 ? -5.580 -5.497 17.507 1.00 83.50 95 HIS A N 1
ATOM 737 C CA . HIS A 1 95 ? -6.317 -4.463 18.239 1.00 83.50 95 HIS A CA 1
ATOM 738 C C . HIS A 1 95 ? -7.823 -4.749 18.361 1.00 83.50 95 HIS A C 1
ATOM 740 O O . HIS A 1 95 ? -8.456 -4.266 19.297 1.00 83.50 95 HIS A O 1
ATOM 746 N N . PHE A 1 96 ? -8.388 -5.563 17.464 1.00 81.25 96 PHE A N 1
ATOM 747 C CA . PHE A 1 96 ? -9.821 -5.861 17.370 1.00 81.25 96 PHE A CA 1
ATOM 748 C C . PHE A 1 96 ? -10.113 -7.362 17.150 1.00 81.25 96 PHE A C 1
ATOM 750 O O . PHE A 1 96 ? -10.865 -7.717 16.238 1.00 81.25 96 PHE A O 1
ATOM 757 N N . PRO A 1 97 ? -9.573 -8.267 17.988 1.00 67.81 97 PRO A N 1
ATOM 758 C CA . PRO A 1 97 ? -9.534 -9.711 17.720 1.00 67.81 97 PRO A CA 1
ATOM 759 C C . PRO A 1 97 ? -10.903 -10.385 17.536 1.00 67.81 97 PRO A C 1
ATOM 761 O O . PRO A 1 97 ? -11.000 -11.371 16.816 1.00 67.81 97 PRO A O 1
ATOM 764 N N . ASN A 1 98 ? -11.963 -9.857 18.161 1.00 67.06 98 ASN A N 1
ATOM 765 C CA . ASN A 1 98 ? -13.309 -10.452 18.144 1.00 67.06 98 ASN A CA 1
ATOM 766 C C . ASN A 1 98 ? -14.364 -9.574 17.460 1.00 67.06 98 ASN A C 1
ATOM 768 O O . ASN A 1 98 ? -15.529 -9.959 17.375 1.00 67.06 98 ASN A O 1
ATOM 772 N N . ASN A 1 99 ? -13.978 -8.375 17.021 1.00 62.78 99 ASN A N 1
ATOM 773 C CA . ASN A 1 99 ? -14.935 -7.346 16.617 1.00 62.78 99 ASN A CA 1
ATOM 774 C C . ASN A 1 99 ? -14.935 -7.122 15.110 1.00 62.78 99 ASN A C 1
ATOM 776 O O . ASN A 1 99 ? -15.844 -6.467 14.615 1.00 62.78 99 ASN A O 1
ATOM 780 N N . VAL A 1 100 ? -13.947 -7.655 14.389 1.00 62.81 100 VAL A N 1
ATOM 781 C CA . VAL A 1 100 ? -13.735 -7.372 12.973 1.00 62.81 100 VAL A CA 1
ATOM 782 C C . VAL A 1 100 ? -13.519 -8.665 12.192 1.00 62.81 100 VAL A C 1
ATOM 784 O O . VAL A 1 100 ? -12.646 -9.462 12.518 1.00 62.81 100 VAL A O 1
ATOM 787 N N . SER A 1 101 ? -14.294 -8.840 11.121 1.00 62.53 101 SER A N 1
ATOM 788 C CA . SER A 1 101 ? -13.993 -9.804 10.056 1.00 62.53 101 SER A CA 1
ATOM 789 C C . SER A 1 101 ? -13.292 -9.077 8.909 1.00 62.53 101 SER A C 1
ATOM 791 O O . SER A 1 101 ? -13.742 -8.005 8.504 1.00 62.53 101 SER A O 1
ATOM 793 N N . ILE A 1 102 ? -12.198 -9.650 8.402 1.00 63.44 102 ILE A N 1
ATOM 794 C CA . ILE A 1 102 ? -11.495 -9.194 7.197 1.00 63.44 102 ILE A CA 1
ATOM 795 C C . ILE A 1 102 ? -11.892 -10.151 6.071 1.00 63.44 102 ILE A C 1
ATOM 797 O O . ILE A 1 102 ? -11.351 -11.249 5.952 1.00 63.44 102 ILE A O 1
ATOM 801 N N . GLU A 1 103 ? -12.875 -9.751 5.269 1.00 56.31 103 GLU A N 1
ATOM 802 C CA . GLU A 1 103 ? -13.349 -10.530 4.122 1.00 56.31 103 GLU A CA 1
ATOM 803 C C . GLU A 1 103 ? -12.650 -10.051 2.842 1.00 56.31 103 GLU A C 1
ATOM 805 O O . GLU A 1 103 ? -12.771 -8.870 2.510 1.00 56.31 103 GLU A O 1
ATOM 810 N N . PRO A 1 104 ? -11.959 -10.926 2.088 1.00 46.19 104 PRO A N 1
ATOM 811 C CA . PRO A 1 104 ? -11.451 -10.566 0.773 1.00 46.19 104 PRO A CA 1
ATOM 812 C C . PRO A 1 104 ? -12.626 -10.338 -0.183 1.00 46.19 104 PRO A C 1
ATOM 814 O O . PRO A 1 104 ? -13.337 -11.279 -0.541 1.00 46.19 104 PRO A O 1
ATOM 817 N N . ARG A 1 105 ? -12.847 -9.093 -0.620 1.00 47.59 105 ARG A N 1
ATOM 818 C CA . ARG A 1 105 ? -13.803 -8.816 -1.698 1.00 47.59 105 ARG A CA 1
ATOM 819 C C . ARG A 1 105 ? -13.107 -8.837 -3.046 1.00 47.59 105 ARG A C 1
ATOM 821 O O . ARG A 1 105 ? -12.333 -7.943 -3.370 1.00 47.59 105 ARG A O 1
ATOM 828 N N . TYR A 1 106 ? -13.451 -9.833 -3.852 1.00 44.03 106 TYR A N 1
ATOM 829 C CA . TYR A 1 106 ? -13.145 -9.842 -5.275 1.00 44.03 106 TYR A CA 1
ATOM 830 C C . TYR A 1 106 ? -14.196 -9.002 -5.999 1.00 44.03 106 TYR A C 1
ATOM 832 O O . TYR A 1 106 ? -15.349 -9.414 -6.137 1.00 44.03 106 TYR A O 1
ATOM 840 N N . VAL A 1 107 ? -13.827 -7.803 -6.443 1.00 44.16 107 VAL A N 1
ATOM 841 C CA . VAL A 1 107 ? -14.696 -7.030 -7.334 1.00 44.16 107 VAL A CA 1
ATOM 842 C C . VAL A 1 107 ? -14.550 -7.619 -8.732 1.00 44.16 107 VAL A C 1
ATOM 844 O O . VAL A 1 107 ? -13.527 -7.422 -9.381 1.00 44.16 107 VAL A O 1
ATOM 847 N N . ILE A 1 108 ? -15.566 -8.347 -9.198 1.00 43.34 108 ILE A N 1
ATOM 848 C CA . ILE A 1 108 ? -15.650 -8.767 -10.600 1.00 43.34 108 ILE A CA 1
ATOM 849 C C . ILE A 1 108 ? -16.114 -7.551 -11.402 1.00 43.34 108 ILE A C 1
ATOM 851 O O . ILE A 1 108 ? -17.292 -7.193 -11.380 1.00 43.34 108 ILE A O 1
ATOM 855 N N . ARG A 1 109 ? -15.197 -6.893 -12.116 1.00 45.88 109 ARG A N 1
ATOM 856 C CA . ARG A 1 109 ? -15.584 -5.943 -13.165 1.00 45.88 109 ARG A CA 1
ATOM 857 C C . ARG A 1 109 ? -15.812 -6.721 -14.454 1.00 45.88 109 ARG A C 1
ATOM 859 O O . ARG A 1 109 ? -14.883 -7.314 -14.988 1.00 45.88 109 ARG A O 1
ATOM 866 N N . THR A 1 110 ? -1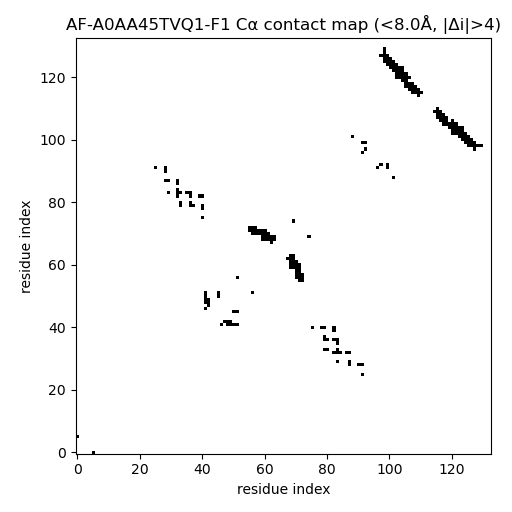7.034 -6.695 -14.977 1.00 45.25 110 THR A N 1
ATOM 867 C CA . THR A 1 110 ? -17.312 -7.123 -16.352 1.00 45.25 110 THR A CA 1
ATOM 868 C C . THR A 1 110 ? -16.893 -6.014 -17.314 1.00 45.25 110 THR A C 1
ATOM 870 O O . THR A 1 110 ? -17.547 -4.971 -17.387 1.00 45.25 110 THR A O 1
ATOM 873 N N . GLY A 1 111 ? -15.790 -6.216 -18.036 1.00 51.34 111 GLY A N 1
ATOM 874 C CA . GLY A 1 111 ? -15.407 -5.358 -19.161 1.00 51.34 111 GLY A CA 1
ATOM 875 C C . GLY A 1 111 ? -16.292 -5.581 -20.396 1.00 51.34 111 GLY A C 1
ATOM 876 O O . GLY A 1 111 ? -16.993 -6.594 -20.502 1.00 51.34 111 GLY A O 1
ATOM 877 N N . LYS A 1 112 ? -16.242 -4.657 -21.370 1.00 43.75 112 LYS A N 1
ATOM 878 C CA . LYS A 1 112 ? -16.818 -4.881 -22.710 1.00 43.75 112 LYS A CA 1
ATOM 879 C C . LYS A 1 112 ? -16.088 -6.073 -23.345 1.00 43.75 112 LYS A C 1
ATOM 881 O O . LYS A 1 112 ? -14.934 -5.939 -23.723 1.00 43.75 112 LYS A O 1
ATOM 886 N N . GLY A 1 113 ? -16.747 -7.230 -23.402 1.00 52.22 113 GLY A N 1
ATOM 887 C CA . GLY A 1 113 ? -16.169 -8.486 -23.903 1.00 52.22 113 GLY A CA 1
ATOM 888 C C . GLY A 1 113 ? -16.231 -9.671 -22.932 1.00 52.22 113 GLY A C 1
ATOM 889 O O . GLY A 1 113 ? -15.765 -10.747 -23.279 1.00 52.22 113 GLY A O 1
ATOM 890 N N . GLY A 1 114 ? -16.799 -9.513 -21.728 1.00 45.66 114 GLY A N 1
ATOM 891 C CA . GLY A 1 114 ? -17.008 -10.638 -20.800 1.00 45.66 114 GLY A CA 1
ATOM 892 C C . GLY A 1 114 ? -15.755 -11.084 -20.036 1.00 45.66 114 GLY A C 1
ATOM 893 O O . GLY A 1 114 ? -15.795 -12.088 -19.327 1.00 45.66 114 GLY A O 1
ATOM 894 N N . GLN A 1 115 ? -14.653 -10.336 -20.139 1.00 42.28 115 GLN A N 1
ATOM 895 C CA . GLN A 1 115 ? -13.442 -10.603 -19.373 1.00 42.28 115 GLN A CA 1
ATOM 896 C C . GLN A 1 115 ? -13.659 -10.221 -17.902 1.00 42.28 115 GLN A C 1
ATOM 898 O O . GLN A 1 115 ? -14.051 -9.092 -17.596 1.00 42.28 115 GLN A O 1
ATOM 903 N N . GLN A 1 116 ? -13.443 -11.192 -17.013 1.00 42.56 116 GLN A N 1
ATOM 904 C CA . GLN A 1 116 ? -13.498 -11.030 -15.563 1.00 42.56 116 GLN A CA 1
ATOM 905 C C . GLN A 1 116 ? -12.073 -10.796 -15.064 1.00 42.56 116 GLN A C 1
ATOM 907 O O . GLN A 1 116 ? -11.223 -11.673 -15.216 1.00 42.56 116 GLN A O 1
ATOM 912 N N . ASP A 1 117 ? -11.811 -9.631 -14.479 1.00 48.06 117 ASP A N 1
ATOM 913 C CA . ASP A 1 117 ? -10.592 -9.418 -13.703 1.00 48.06 117 ASP A CA 1
ATOM 914 C C . ASP A 1 117 ? -10.912 -9.541 -12.219 1.00 48.06 117 ASP A C 1
ATOM 916 O O . ASP A 1 117 ? -11.766 -8.836 -11.680 1.00 48.06 117 ASP A O 1
ATOM 920 N N . ILE A 1 118 ? -10.214 -10.470 -11.569 1.00 43.44 118 ILE A N 1
ATOM 921 C CA . ILE A 1 118 ? -10.217 -10.631 -10.122 1.00 43.44 118 ILE A CA 1
ATOM 922 C C . ILE A 1 118 ? -9.304 -9.534 -9.572 1.00 43.44 118 ILE A C 1
ATOM 924 O O . ILE A 1 118 ? -8.080 -9.668 -9.579 1.00 43.44 118 ILE A O 1
ATOM 928 N N . MET A 1 119 ? -9.885 -8.414 -9.140 1.00 46.56 119 MET A N 1
ATOM 929 C CA . MET A 1 119 ? -9.113 -7.398 -8.428 1.00 46.56 119 MET A CA 1
ATOM 930 C C . MET A 1 119 ? -8.677 -7.934 -7.061 1.00 46.56 119 MET A C 1
ATOM 932 O O . MET A 1 119 ? -9.396 -8.705 -6.418 1.00 46.56 119 MET A O 1
ATOM 936 N N . LYS A 1 120 ? -7.480 -7.519 -6.634 1.00 44.53 120 LYS A N 1
ATOM 937 C CA . LYS A 1 120 ? -6.942 -7.785 -5.297 1.00 44.53 120 LYS A CA 1
ATOM 938 C C . LYS A 1 120 ? -7.956 -7.415 -4.209 1.00 44.53 120 LYS A C 1
ATOM 940 O O . LYS A 1 120 ? -8.714 -6.465 -4.408 1.00 44.53 120 LYS A O 1
ATOM 945 N N . PRO A 1 121 ? -7.959 -8.147 -3.085 1.00 42.16 121 PRO A N 1
ATOM 946 C CA . PRO A 1 121 ? -9.004 -8.023 -2.085 1.00 42.16 121 PRO A CA 1
ATOM 947 C C . PRO A 1 121 ? -9.071 -6.607 -1.513 1.00 42.16 121 PRO A C 1
ATOM 949 O O . PRO A 1 121 ? -8.080 -6.084 -1.009 1.00 42.16 121 PRO A O 1
ATOM 952 N N . ASP A 1 122 ? -10.265 -6.024 -1.573 1.00 45.19 122 ASP A N 1
ATOM 953 C CA . ASP A 1 122 ? -10.639 -4.849 -0.790 1.00 45.19 122 ASP A CA 1
ATOM 954 C C . ASP A 1 122 ? -11.138 -5.307 0.593 1.00 45.19 122 ASP A C 1
ATOM 956 O O . ASP A 1 122 ? -11.795 -6.352 0.701 1.00 45.19 122 ASP A O 1
ATOM 960 N N . VAL A 1 123 ? -10.801 -4.568 1.654 1.00 47.38 123 VAL A N 1
ATOM 961 C CA . VAL A 1 123 ? -11.118 -4.928 3.047 1.00 47.38 123 VAL A CA 1
ATOM 962 C C . VAL A 1 123 ? -12.436 -4.283 3.445 1.00 47.38 123 VAL A C 1
ATOM 964 O O . VAL A 1 123 ? -12.559 -3.062 3.443 1.00 47.38 123 VAL A O 1
ATOM 967 N N . VAL A 1 124 ? -13.408 -5.082 3.892 1.00 48.91 124 VAL A N 1
ATOM 968 C CA . VAL A 1 124 ? -14.571 -4.545 4.611 1.00 48.91 124 VAL A CA 1
ATOM 969 C C . VAL A 1 124 ? -14.543 -4.986 6.056 1.00 48.91 124 VAL A C 1
ATOM 971 O O . VAL A 1 124 ? -14.664 -6.167 6.356 1.00 48.91 124 VAL A O 1
ATOM 974 N N . LEU A 1 125 ? -14.433 -4.004 6.944 1.00 51.84 125 LEU A N 1
ATOM 975 C CA . LEU A 1 125 ? -14.433 -4.195 8.384 1.00 51.84 125 LEU A CA 1
ATOM 976 C C . LEU A 1 125 ? -15.884 -4.257 8.855 1.00 51.84 125 LEU A C 1
ATOM 978 O O . LEU A 1 125 ? -16.585 -3.246 8.914 1.00 51.84 125 LEU A O 1
ATOM 982 N N . ARG A 1 126 ? -16.366 -5.467 9.147 1.00 53.78 126 ARG A N 1
ATOM 983 C CA . ARG A 1 126 ? -17.674 -5.649 9.785 1.00 53.78 126 ARG A CA 1
ATOM 984 C C . ARG A 1 126 ? -17.499 -5.621 11.294 1.00 53.78 126 ARG A C 1
ATOM 986 O O . ARG A 1 126 ? -16.982 -6.586 11.848 1.00 53.78 126 ARG A O 1
ATOM 993 N N . PHE A 1 127 ? -17.980 -4.558 11.935 1.00 47.12 127 PHE A N 1
ATOM 994 C CA . PHE A 1 127 ? -18.143 -4.528 13.384 1.00 47.12 127 PHE A CA 1
ATOM 995 C C . PHE A 1 127 ? -19.263 -5.485 13.800 1.00 47.12 127 PHE A C 1
ATOM 997 O O . PHE A 1 127 ? -20.442 -5.237 13.535 1.00 47.12 127 PHE A O 1
ATOM 1004 N N . GLN A 1 128 ? -18.904 -6.598 14.435 1.00 51.81 128 GLN A N 1
ATOM 1005 C CA . GLN A 1 128 ? -19.884 -7.463 15.086 1.00 51.81 128 GLN A CA 1
ATOM 1006 C C . GLN A 1 128 ? -20.280 -6.817 16.416 1.00 51.81 128 GLN A C 1
ATOM 1008 O O . GLN A 1 128 ? -19.474 -6.717 17.340 1.00 51.81 128 GLN A O 1
ATOM 1013 N N . LYS A 1 129 ? -21.532 -6.359 16.517 1.00 47.62 129 LYS A N 1
ATOM 1014 C CA . LYS A 1 129 ? -22.117 -5.914 17.785 1.00 47.62 129 LYS A CA 1
ATOM 1015 C C . LYS A 1 129 ? -22.076 -7.100 18.751 1.00 47.62 129 LYS A C 1
ATOM 1017 O O . LYS A 1 129 ? -22.815 -8.063 18.552 1.00 47.62 129 LYS A O 1
ATOM 1022 N N . GLN A 1 130 ? -21.251 -7.046 19.797 1.00 44.22 130 GLN A N 1
ATOM 1023 C CA . GLN A 1 130 ? -21.447 -7.951 20.926 1.00 44.22 130 GLN A CA 1
ATOM 1024 C C . GLN A 1 130 ? -22.802 -7.603 21.544 1.00 44.22 130 GLN A C 1
ATOM 1026 O O . GLN A 1 130 ? -22.980 -6.553 22.160 1.00 44.22 130 GLN A O 1
ATOM 1031 N N . GLY A 1 131 ? -23.788 -8.467 21.305 1.00 38.19 131 GLY A N 1
ATOM 1032 C CA . GLY A 1 131 ? -25.026 -8.459 22.061 1.00 38.19 131 GLY A CA 1
ATOM 1033 C C . GLY A 1 131 ? -24.676 -8.724 23.518 1.00 38.19 131 GLY A C 1
ATOM 1034 O O . GLY A 1 131 ? -24.242 -9.824 23.854 1.00 38.19 131 GLY A O 1
ATOM 1035 N N . ILE A 1 132 ? -24.833 -7.701 24.356 1.00 37.78 132 ILE A N 1
ATOM 1036 C CA . ILE A 1 132 ? -24.846 -7.844 25.809 1.00 37.78 132 ILE A CA 1
ATOM 1037 C C . ILE A 1 132 ? -25.988 -8.815 26.112 1.00 37.78 132 ILE A C 1
ATOM 1039 O O . ILE A 1 132 ? -27.146 -8.513 25.812 1.00 37.78 132 ILE A O 1
ATOM 1043 N N . ARG A 1 133 ? -25.641 -10.002 26.606 1.00 35.59 133 ARG A N 1
ATOM 1044 C CA . ARG A 1 133 ? -26.598 -10.945 27.173 1.00 35.59 133 ARG A CA 1
ATOM 1045 C C . ARG A 1 133 ? -26.707 -10.681 28.667 1.00 35.59 133 ARG A C 1
ATOM 1047 O O . ARG A 1 133 ? -25.647 -10.404 29.271 1.00 35.59 133 ARG A O 1
#

Solvent-accessible surface area (backbone atoms only — not comparable to full-atom values): 7662 Å² total; per-residue (Å²): 136,55,73,65,58,52,52,52,52,50,52,54,52,52,50,53,51,52,53,52,52,52,50,55,49,49,54,50,47,52,52,51,23,46,52,50,14,49,50,54,47,30,34,72,77,65,31,88,95,38,74,81,50,72,68,56,31,63,34,73,76,48,59,49,99,87,65,50,75,37,32,34,46,60,54,52,49,54,52,24,51,54,47,17,49,57,41,39,55,56,52,47,48,70,78,36,68,85,36,52,49,81,48,77,40,64,56,71,50,75,47,100,83,72,52,72,48,80,44,76,63,47,81,51,78,46,74,57,79,79,76,85,126

Sequence (133 aa):
MDKAVRAAATASATMKLLEAADVARIEHLLVECAKDADFIVNEREYGQGKYPDDKECLRVVGHDKNGDPIRRQAELGRLKHDVAFACVQREILRHFPNNVSIEPRYVIRTGKGGQQDIMKPDVVLRFQKQGIR

Secondary structure (DSSP, 8-state):
--HHHHHHHHHHHHHHHHHHHHHHHHHHHHHHHHHHHHHHHHHHHH-TT----HHHHHSEEEE-TTSPEEEHHHHHHHHHHHHHHHHHHHHHHHH-TTTEEEEEE--EEE-TTSPEEEPPPEEEEEE------